Protein AF-A0A4Q3I400-F1 (afdb_monomer_lite)

Foldseek 3Di:
DVQLVVLPVVPLVSSLVSLVVVQQVQLCDQADPDDPRNVDGSVVRHNDGDVVSVVSNVVSVVVRVVVVVVVPDPDD

Sequence (76 aa):
LSPALDAYDKGFAAAASAARAGANLTATYLSARAGRAAYINARQLEGHIDPGAEAVARLFEFLSLRHSRSEGKPAE

pLDDT: mean 93.42, std 10.93, range [49.09, 98.75]

Radius of gyration: 15.48 Å; chains: 1; bounding box: 34×22×47 Å

Structure (mmCIF, N/CA/C/O backbone):
data_AF-A0A4Q3I400-F1
#
_entry.id   AF-A0A4Q3I400-F1
#
loop_
_atom_site.group_PDB
_atom_site.id
_atom_site.type_symbol
_atom_site.label_atom_id
_atom_site.label_alt_id
_atom_site.label_comp_id
_atom_site.label_asym_id
_atom_site.label_entity_id
_atom_site.label_seq_id
_atom_site.pdbx_PDB_ins_code
_atom_site.Cartn_x
_atom_site.Cartn_y
_atom_site.Cartn_z
_atom_site.occupancy
_atom_site.B_iso_or_equiv
_atom_site.auth_seq_id
_atom_site.auth_comp_id
_atom_site.auth_asym_id
_atom_site.auth_atom_id
_atom_site.pdbx_PDB_model_num
ATOM 1 N N . LEU A 1 1 ? -3.379 1.617 -2.290 1.00 93.69 1 LEU A N 1
ATOM 2 C CA . LEU A 1 1 ? -4.677 2.070 -1.738 1.00 93.69 1 LEU A CA 1
ATOM 3 C C . LEU A 1 1 ? -5.600 0.900 -1.411 1.00 93.69 1 LEU A C 1
ATOM 5 O O . LEU A 1 1 ? -5.893 0.763 -0.236 1.00 93.69 1 LEU A O 1
ATOM 9 N N . SER A 1 2 ? -5.989 0.051 -2.378 1.00 97.12 2 SER A N 1
ATOM 10 C CA . SER A 1 2 ? -6.937 -1.067 -2.145 1.00 97.12 2 SER A CA 1
ATOM 11 C C . SER A 1 2 ? -6.688 -1.860 -0.854 1.00 97.12 2 SER A C 1
ATOM 13 O O . SER A 1 2 ? -7.595 -1.878 -0.033 1.00 97.12 2 SER A O 1
ATOM 15 N N . PRO A 1 3 ? -5.461 -2.358 -0.561 1.00 96.88 3 PRO A N 1
ATOM 16 C CA . PRO A 1 3 ? -5.243 -3.176 0.639 1.00 96.88 3 PRO A CA 1
ATOM 17 C C . PRO A 1 3 ? -5.606 -2.471 1.953 1.00 96.88 3 PRO A C 1
ATOM 19 O O . PRO A 1 3 ? -6.030 -3.111 2.907 1.00 96.88 3 PRO A O 1
ATOM 22 N N . ALA A 1 4 ? -5.442 -1.147 2.009 1.00 98.00 4 ALA A N 1
ATOM 23 C CA . ALA A 1 4 ? -5.792 -0.352 3.178 1.00 98.00 4 ALA A CA 1
ATOM 24 C C . ALA A 1 4 ? -7.311 -0.236 3.355 1.00 98.00 4 ALA A C 1
ATOM 26 O O . ALA A 1 4 ? -7.796 -0.308 4.478 1.00 98.00 4 ALA A O 1
ATOM 27 N N . LEU A 1 5 ? -8.047 -0.071 2.250 1.00 98.00 5 LEU A N 1
ATOM 28 C CA . LEU A 1 5 ? -9.508 0.009 2.253 1.00 98.00 5 LEU A CA 1
ATOM 29 C C . LEU A 1 5 ? -10.129 -1.350 2.579 1.00 98.00 5 LEU A C 1
ATOM 31 O O . LEU A 1 5 ? -11.015 -1.417 3.419 1.00 98.00 5 LEU A O 1
ATOM 35 N N . ASP A 1 6 ? -9.592 -2.429 2.010 1.00 97.94 6 ASP A N 1
ATOM 36 C CA . ASP A 1 6 ? -10.041 -3.799 2.288 1.00 97.94 6 ASP A CA 1
ATOM 37 C C . ASP A 1 6 ? -9.830 -4.179 3.769 1.00 97.94 6 ASP A C 1
ATOM 39 O O . ASP A 1 6 ? -10.575 -4.969 4.344 1.00 97.94 6 ASP A O 1
ATOM 43 N N . ALA A 1 7 ? -8.808 -3.607 4.415 1.00 98.06 7 ALA A N 1
ATOM 44 C CA . ALA A 1 7 ? -8.538 -3.796 5.839 1.00 98.06 7 ALA A CA 1
ATOM 45 C C . ALA A 1 7 ? -9.276 -2.798 6.752 1.00 98.06 7 ALA A C 1
ATOM 47 O O . ALA A 1 7 ? -9.197 -2.937 7.975 1.00 98.06 7 ALA A O 1
ATOM 48 N N . TYR A 1 8 ? -9.972 -1.801 6.197 1.00 96.50 8 TYR A N 1
ATOM 49 C CA . TYR A 1 8 ? -10.547 -0.701 6.972 1.00 96.50 8 TYR A CA 1
ATOM 50 C C . TYR A 1 8 ? -11.710 -1.123 7.870 1.00 96.50 8 TYR A C 1
ATOM 52 O O . TYR A 1 8 ? -11.861 -0.558 8.952 1.00 96.50 8 TYR A O 1
ATOM 60 N N . ASP A 1 9 ? -12.446 -2.176 7.511 1.00 95.88 9 ASP A N 1
ATOM 61 C CA . ASP A 1 9 ? -13.501 -2.751 8.362 1.00 95.88 9 ASP A CA 1
ATOM 62 C C . ASP A 1 9 ? -12.969 -3.227 9.729 1.00 95.88 9 ASP A C 1
ATOM 64 O O . ASP A 1 9 ? -13.724 -3.384 10.685 1.00 95.88 9 ASP A O 1
ATOM 68 N N . LYS A 1 10 ? -11.648 -3.428 9.847 1.00 96.69 10 LYS A N 1
ATOM 69 C CA . LYS A 1 10 ? -10.947 -3.780 11.094 1.00 96.69 10 LYS A CA 1
ATOM 70 C C . LYS A 1 10 ? -10.359 -2.558 11.821 1.00 96.69 10 LYS A C 1
ATOM 72 O O . LYS A 1 10 ? -9.622 -2.717 12.793 1.00 96.69 10 LYS A O 1
ATOM 77 N N . GLY A 1 11 ? -10.653 -1.348 11.350 1.00 96.69 11 GLY A N 1
ATOM 78 C CA . GLY A 1 11 ? -10.224 -0.074 11.921 1.00 96.69 11 GLY A CA 1
ATOM 79 C C . GLY A 1 11 ? -8.952 0.520 11.305 1.00 96.69 11 GLY A C 1
ATOM 80 O O . GLY A 1 11 ? -8.232 -0.103 10.519 1.00 96.69 11 GLY A O 1
ATOM 81 N N . PHE A 1 12 ? -8.644 1.761 11.702 1.00 97.06 12 PHE A N 1
ATOM 82 C CA . PHE A 1 12 ? -7.530 2.535 11.140 1.00 97.06 12 PHE A CA 1
ATOM 83 C C . PHE A 1 12 ? -6.152 1.891 11.341 1.00 97.06 12 PHE A C 1
ATOM 85 O O . PHE A 1 12 ? -5.295 2.032 10.473 1.00 97.06 12 PHE A O 1
ATOM 92 N N . ALA A 1 13 ? -5.936 1.165 12.441 1.00 97.75 13 ALA A N 1
ATOM 93 C CA . ALA A 1 13 ? -4.666 0.482 12.690 1.00 97.75 13 ALA A CA 1
ATOM 94 C C . ALA A 1 13 ? -4.412 -0.644 11.671 1.00 97.75 13 ALA A C 1
ATOM 96 O O . ALA A 1 13 ? -3.313 -0.759 11.125 1.00 97.75 13 ALA A O 1
ATOM 97 N N . ALA A 1 14 ? -5.443 -1.439 11.363 1.00 98.12 14 ALA A N 1
ATOM 98 C CA . ALA A 1 14 ? -5.363 -2.491 10.354 1.00 98.12 14 ALA A CA 1
ATOM 99 C C . ALA A 1 14 ? -5.165 -1.901 8.950 1.00 98.12 14 ALA A C 1
ATOM 101 O O . ALA A 1 14 ? -4.295 -2.359 8.206 1.00 98.12 14 ALA A O 1
ATOM 102 N N . ALA A 1 15 ? -5.899 -0.833 8.623 1.00 98.50 15 ALA A N 1
ATOM 103 C CA . ALA A 1 15 ? -5.735 -0.108 7.366 1.00 98.50 15 ALA A CA 1
ATOM 104 C C . ALA A 1 15 ? -4.320 0.478 7.202 1.00 98.50 15 ALA A C 1
ATOM 106 O O . ALA A 1 15 ? -3.724 0.349 6.133 1.00 98.50 15 ALA A O 1
ATOM 107 N N . ALA A 1 16 ? -3.745 1.060 8.261 1.00 98.56 16 ALA A N 1
ATOM 108 C CA . ALA A 1 16 ? -2.375 1.578 8.261 1.00 98.56 16 ALA A CA 1
ATOM 109 C C . ALA A 1 16 ? -1.334 0.477 8.045 1.00 98.56 16 ALA A C 1
ATOM 111 O O . ALA A 1 16 ? -0.449 0.628 7.201 1.00 98.56 16 ALA A O 1
ATOM 112 N N . SER A 1 17 ? -1.475 -0.655 8.738 1.00 98.62 17 SER A N 1
ATOM 113 C CA . SER A 1 17 ? -0.592 -1.809 8.552 1.00 98.62 17 SER A CA 1
ATOM 114 C C . SER A 1 17 ? -0.655 -2.348 7.116 1.00 98.62 17 SER A C 1
ATOM 116 O O . SER A 1 17 ? 0.385 -2.548 6.483 1.00 98.62 17 SER A O 1
ATOM 118 N N . ALA A 1 18 ? -1.858 -2.493 6.555 1.00 98.69 18 ALA A N 1
ATOM 119 C CA . ALA A 1 18 ? -2.042 -2.957 5.182 1.00 98.69 18 ALA A CA 1
ATOM 120 C C . ALA A 1 18 ? -1.507 -1.955 4.140 1.00 98.69 18 ALA A C 1
ATOM 122 O O . ALA A 1 18 ? -0.879 -2.359 3.157 1.00 98.69 18 ALA A O 1
ATOM 123 N N . ALA A 1 19 ? -1.688 -0.648 4.364 1.00 98.69 19 ALA A N 1
ATOM 124 C CA . ALA A 1 19 ? -1.113 0.397 3.519 1.00 98.69 19 ALA A CA 1
ATOM 125 C C . ALA A 1 19 ? 0.423 0.345 3.519 1.00 98.69 19 ALA A C 1
ATOM 127 O O . ALA A 1 19 ? 1.038 0.379 2.451 1.00 98.69 19 ALA A O 1
ATOM 128 N N . ARG A 1 20 ? 1.035 0.208 4.704 1.00 98.75 20 ARG A N 1
ATOM 129 C CA . ARG A 1 20 ? 2.489 0.092 4.882 1.00 98.75 20 ARG A CA 1
ATOM 130 C C . ARG A 1 20 ? 3.045 -1.159 4.208 1.00 98.75 20 ARG A C 1
ATOM 132 O O . ARG A 1 20 ? 4.033 -1.064 3.484 1.00 98.75 20 ARG A O 1
ATOM 139 N N . ALA A 1 21 ? 2.394 -2.307 4.385 1.00 98.62 21 ALA A N 1
ATOM 140 C CA . ALA A 1 21 ? 2.781 -3.544 3.710 1.00 98.62 21 ALA A CA 1
ATOM 141 C C . ALA A 1 21 ? 2.712 -3.398 2.180 1.00 98.62 21 ALA A C 1
ATOM 143 O O . ALA A 1 21 ? 3.654 -3.768 1.481 1.00 98.62 21 ALA A O 1
ATOM 144 N N . GLY A 1 22 ? 1.638 -2.789 1.666 1.00 98.25 22 GLY A N 1
ATOM 145 C CA . GLY A 1 22 ? 1.483 -2.510 0.239 1.00 98.25 22 GLY A CA 1
ATOM 146 C C . GLY A 1 22 ? 2.563 -1.578 -0.314 1.00 98.25 22 GLY A C 1
ATOM 147 O O . GLY A 1 22 ? 3.086 -1.841 -1.392 1.00 98.25 22 GLY A O 1
ATOM 148 N N . ALA A 1 23 ? 2.931 -0.526 0.423 1.00 98.56 23 ALA A N 1
ATOM 149 C CA . ALA A 1 23 ? 4.032 0.360 0.049 1.00 98.56 23 ALA A CA 1
ATOM 150 C C . ALA A 1 23 ? 5.367 -0.396 0.007 1.00 98.56 23 ALA A C 1
ATOM 152 O O . ALA A 1 23 ? 6.041 -0.382 -1.020 1.00 98.56 23 ALA A O 1
ATOM 153 N N . ASN A 1 24 ? 5.704 -1.143 1.059 1.00 98.44 24 ASN A N 1
ATOM 154 C CA . ASN A 1 24 ? 6.947 -1.915 1.117 1.00 98.44 24 ASN A CA 1
ATOM 155 C C . ASN A 1 24 ? 7.044 -2.952 -0.015 1.00 98.44 24 ASN A C 1
ATOM 157 O O . ASN A 1 24 ? 8.117 -3.135 -0.584 1.00 98.44 24 ASN A O 1
ATOM 161 N N . LEU A 1 25 ? 5.926 -3.586 -0.389 1.00 98.06 25 LEU A N 1
ATOM 162 C CA . LEU A 1 25 ? 5.889 -4.551 -1.489 1.00 98.06 25 LEU A CA 1
ATOM 163 C C . LEU A 1 25 ? 6.340 -3.933 -2.819 1.00 98.06 25 LEU A C 1
ATOM 165 O O . LEU A 1 25 ? 7.000 -4.608 -3.606 1.00 98.06 25 LEU A O 1
ATOM 169 N N . THR A 1 26 ? 6.048 -2.653 -3.067 1.00 97.31 26 THR A N 1
ATOM 170 C CA . THR A 1 26 ? 6.448 -1.999 -4.326 1.00 97.31 26 THR A CA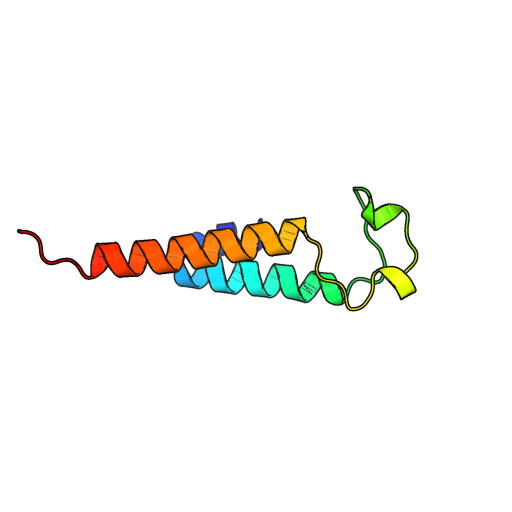 1
ATOM 171 C C . THR A 1 26 ? 7.962 -1.936 -4.525 1.00 97.31 26 THR A C 1
ATOM 173 O O . THR A 1 26 ? 8.408 -1.983 -5.666 1.00 97.31 26 THR A O 1
ATOM 176 N N . ALA A 1 27 ? 8.755 -1.953 -3.447 1.00 97.44 27 ALA A N 1
ATOM 177 C CA . ALA A 1 27 ? 10.214 -2.019 -3.538 1.00 97.44 27 ALA A CA 1
ATOM 178 C C . ALA A 1 27 ? 10.720 -3.346 -4.126 1.00 97.44 27 ALA A C 1
ATOM 180 O O . ALA A 1 27 ? 11.870 -3.439 -4.537 1.00 97.44 27 ALA A O 1
ATOM 181 N N . THR A 1 28 ? 9.878 -4.379 -4.181 1.00 97.25 28 THR A N 1
ATOM 182 C CA . THR A 1 28 ? 10.224 -5.678 -4.781 1.00 97.25 28 THR A CA 1
ATOM 183 C C . THR A 1 28 ? 9.914 -5.743 -6.278 1.00 97.25 28 THR A C 1
ATOM 185 O O . THR A 1 28 ? 10.179 -6.753 -6.927 1.00 97.25 28 THR A O 1
ATOM 188 N N . TYR A 1 29 ? 9.310 -4.697 -6.851 1.00 96.75 29 TYR A N 1
ATOM 189 C CA . TYR A 1 29 ? 8.868 -4.729 -8.238 1.00 96.75 29 TYR A CA 1
ATOM 190 C C . TYR A 1 29 ? 10.028 -4.513 -9.207 1.00 96.75 29 TYR A C 1
ATOM 192 O O . TYR A 1 29 ? 10.769 -3.541 -9.126 1.00 96.75 29 TYR A O 1
ATOM 200 N N . LEU A 1 30 ? 10.111 -5.396 -10.202 1.00 96.69 30 LEU A N 1
ATOM 201 C CA . LEU A 1 30 ? 11.081 -5.301 -11.298 1.00 96.69 30 LEU A CA 1
ATOM 202 C C . LEU A 1 30 ? 10.550 -4.496 -12.495 1.00 96.69 30 LEU A C 1
ATOM 204 O O . LEU A 1 30 ? 11.289 -4.196 -13.429 1.00 96.69 30 LEU A O 1
ATOM 208 N N . SER A 1 31 ? 9.262 -4.146 -12.493 1.00 96.06 31 SER A N 1
ATOM 209 C CA . SER A 1 31 ? 8.641 -3.310 -13.524 1.00 96.06 31 SER A CA 1
ATOM 210 C C . SER A 1 31 ? 7.416 -2.583 -12.978 1.00 96.06 31 SER A C 1
ATOM 212 O O . SER A 1 31 ? 6.609 -3.194 -12.272 1.00 96.06 31 SER A O 1
ATOM 214 N N . ALA A 1 32 ? 7.219 -1.328 -13.377 1.00 94.75 32 ALA A N 1
ATOM 215 C CA . ALA A 1 32 ? 5.974 -0.600 -13.156 1.00 94.75 32 ALA A CA 1
ATOM 216 C C . ALA A 1 32 ? 5.119 -0.607 -14.431 1.00 94.75 32 ALA A C 1
ATOM 218 O O . ALA A 1 32 ? 5.636 -0.557 -15.544 1.00 94.75 32 ALA A O 1
ATOM 219 N N . ARG A 1 33 ? 3.792 -0.655 -14.270 1.00 94.62 33 ARG A N 1
ATOM 220 C CA . ARG A 1 33 ? 2.835 -0.705 -15.394 1.00 94.62 33 ARG A CA 1
ATOM 221 C C . ARG A 1 33 ? 2.218 0.651 -15.748 1.00 94.62 33 ARG A C 1
ATOM 223 O O . ARG A 1 33 ? 1.461 0.736 -16.707 1.00 94.62 33 ARG A O 1
ATOM 230 N N . ALA A 1 34 ? 2.491 1.690 -14.963 1.00 94.50 34 ALA A N 1
ATOM 231 C CA . ALA A 1 34 ? 1.903 3.014 -15.132 1.00 94.50 34 ALA A CA 1
ATOM 232 C C . ALA A 1 34 ? 2.799 4.114 -14.540 1.00 94.50 34 ALA A C 1
ATOM 234 O O . ALA A 1 34 ? 3.681 3.848 -13.721 1.00 94.50 34 ALA A O 1
ATOM 235 N N . GLY A 1 35 ? 2.525 5.363 -14.928 1.00 94.81 35 GLY A N 1
ATOM 236 C CA . GLY A 1 35 ? 3.209 6.549 -14.412 1.00 94.81 35 GLY A CA 1
ATOM 237 C C . GLY A 1 35 ? 4.671 6.663 -14.853 1.00 94.81 35 GLY A C 1
ATOM 238 O O . GLY A 1 35 ? 5.141 5.935 -15.722 1.00 94.81 35 GLY A O 1
ATOM 239 N N . ARG A 1 36 ? 5.414 7.590 -14.233 1.00 96.31 36 ARG A N 1
ATOM 240 C CA . ARG A 1 36 ? 6.828 7.844 -14.580 1.00 96.31 36 ARG A CA 1
ATOM 241 C C . ARG A 1 36 ? 7.758 6.677 -14.239 1.00 96.31 36 ARG A C 1
ATOM 243 O O . ARG A 1 36 ? 8.797 6.533 -14.870 1.00 96.31 36 ARG A O 1
ATOM 250 N N . ALA A 1 37 ? 7.381 5.836 -13.276 1.00 95.62 37 ALA A N 1
ATOM 251 C CA . ALA A 1 37 ? 8.133 4.633 -12.927 1.00 95.62 37 ALA A CA 1
ATOM 252 C C . ALA A 1 37 ? 8.145 3.592 -14.065 1.00 95.62 37 ALA A C 1
ATOM 254 O O . ALA A 1 37 ? 9.034 2.751 -14.107 1.00 95.62 37 ALA A O 1
ATOM 255 N N . ALA A 1 38 ? 7.205 3.655 -15.018 1.00 96.06 38 ALA A N 1
ATOM 256 C CA . ALA A 1 38 ? 7.204 2.773 -16.187 1.00 96.06 38 ALA A CA 1
ATOM 257 C C . ALA A 1 38 ? 8.308 3.111 -17.214 1.00 96.06 38 ALA A C 1
ATOM 259 O O . ALA A 1 38 ? 8.511 2.353 -18.156 1.00 96.06 38 ALA A O 1
ATOM 260 N N . TYR A 1 39 ? 9.015 4.240 -17.060 1.00 96.00 39 TYR A N 1
ATOM 261 C CA . TYR A 1 39 ? 10.063 4.684 -17.993 1.00 96.00 39 TYR A CA 1
ATOM 262 C C . TYR A 1 39 ? 11.463 4.170 -17.641 1.00 96.00 39 TYR A C 1
ATOM 264 O O . TYR A 1 39 ? 12.399 4.373 -18.413 1.00 96.00 39 TYR A O 1
ATOM 272 N N . ILE A 1 40 ? 11.626 3.550 -16.472 1.00 94.44 40 ILE A N 1
ATOM 273 C CA . ILE A 1 40 ? 12.922 3.094 -15.963 1.00 94.44 40 ILE A CA 1
ATOM 274 C C . ILE A 1 40 ? 12.992 1.565 -15.950 1.00 94.44 40 ILE A C 1
ATOM 276 O O . ILE A 1 40 ? 11.972 0.877 -15.934 1.00 94.44 40 ILE A O 1
ATOM 280 N N . ASN A 1 41 ? 14.210 1.024 -15.981 1.00 96.00 41 ASN 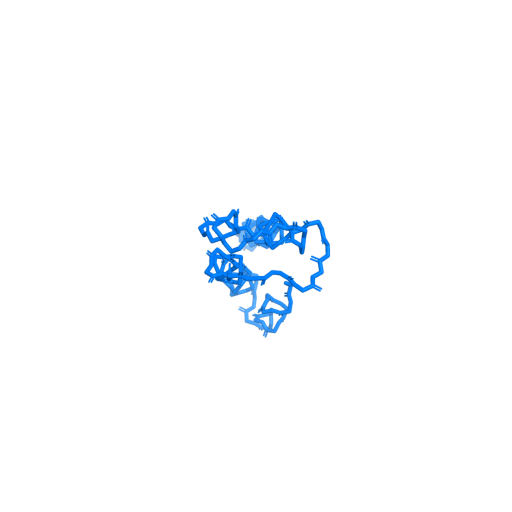A N 1
ATOM 281 C CA . ASN A 1 41 ? 14.427 -0.423 -15.960 1.00 96.00 41 ASN A CA 1
ATOM 282 C C . ASN A 1 41 ? 14.389 -0.999 -14.532 1.00 96.00 41 ASN A C 1
ATOM 284 O O . ASN A 1 41 ? 14.436 -0.265 -13.545 1.00 96.00 41 ASN A O 1
ATOM 288 N N . ALA A 1 42 ? 14.382 -2.333 -14.439 1.00 94.12 42 ALA A N 1
ATOM 289 C CA . ALA A 1 42 ? 14.331 -3.073 -13.179 1.00 94.12 42 ALA A CA 1
ATOM 290 C C . ALA A 1 42 ? 15.408 -2.649 -12.169 1.00 94.12 42 ALA A C 1
ATOM 292 O O . ALA A 1 42 ? 15.096 -2.463 -11.002 1.00 94.12 42 ALA A O 1
ATOM 293 N N . ARG A 1 43 ? 16.654 -2.418 -12.613 1.00 94.12 43 ARG A N 1
ATOM 294 C CA . ARG A 1 43 ? 17.767 -2.033 -11.725 1.00 94.12 43 ARG A CA 1
ATOM 295 C C . ARG A 1 43 ? 17.534 -0.681 -11.049 1.00 94.12 43 ARG A C 1
ATOM 297 O O . ARG A 1 43 ? 18.047 -0.447 -9.965 1.00 94.12 43 ARG A O 1
ATOM 304 N N . GLN A 1 44 ? 16.818 0.225 -11.708 1.00 93.06 44 GLN A N 1
ATOM 305 C CA . GLN A 1 44 ? 16.499 1.542 -11.156 1.00 93.06 44 GLN A CA 1
ATOM 306 C C . GLN A 1 44 ? 15.228 1.533 -10.297 1.00 93.06 44 GLN A C 1
ATOM 308 O O . GLN A 1 44 ? 14.990 2.496 -9.575 1.00 93.06 44 GLN A O 1
ATOM 313 N N . LEU A 1 45 ? 14.396 0.496 -10.418 1.00 94.50 45 LEU A N 1
ATOM 314 C CA . LEU A 1 45 ? 13.114 0.382 -9.726 1.00 94.50 45 LEU A CA 1
ATOM 315 C C . LEU A 1 45 ? 13.210 -0.489 -8.466 1.00 94.50 45 LEU A C 1
ATOM 317 O O . LEU A 1 45 ? 12.634 -0.148 -7.437 1.00 94.50 45 LEU A O 1
ATOM 321 N N . GLU A 1 46 ? 13.941 -1.599 -8.547 1.00 95.50 46 GLU A N 1
ATOM 322 C CA . GLU A 1 46 ? 14.134 -2.530 -7.441 1.00 95.50 46 GLU A CA 1
ATOM 323 C C . GLU A 1 46 ? 14.767 -1.823 -6.235 1.00 95.50 46 GLU A C 1
ATOM 325 O O . GLU A 1 46 ? 15.674 -1.001 -6.362 1.00 95.50 46 GLU A O 1
ATOM 330 N N . GLY A 1 47 ? 14.258 -2.128 -5.044 1.00 96.56 47 GLY A N 1
ATOM 331 C CA . GLY A 1 47 ? 14.664 -1.503 -3.789 1.00 96.56 47 GLY A CA 1
ATOM 332 C C . GLY A 1 47 ? 14.006 -0.149 -3.510 1.00 96.56 47 GLY A C 1
ATOM 333 O O . GLY A 1 47 ? 14.151 0.365 -2.400 1.00 96.56 47 GLY A O 1
ATOM 334 N N . HIS A 1 48 ? 13.244 0.418 -4.452 1.00 96.62 48 HIS A N 1
ATOM 335 C CA . HIS A 1 48 ? 12.582 1.710 -4.277 1.00 96.62 48 HIS A CA 1
ATOM 336 C C . HIS A 1 48 ? 11.074 1.562 -4.080 1.00 96.62 48 HIS A C 1
ATOM 338 O O . HIS A 1 48 ? 10.347 1.105 -4.957 1.00 96.62 48 HIS A O 1
ATOM 344 N N . ILE A 1 49 ? 10.590 2.015 -2.923 1.00 98.12 49 ILE A N 1
ATOM 345 C CA . ILE A 1 49 ? 9.154 2.138 -2.668 1.00 98.12 49 ILE A CA 1
ATOM 346 C C . ILE A 1 49 ? 8.557 3.170 -3.635 1.00 98.12 49 ILE A C 1
ATOM 348 O O . ILE A 1 49 ? 9.087 4.274 -3.784 1.00 98.12 49 ILE A O 1
ATOM 352 N N . ASP A 1 50 ? 7.424 2.829 -4.248 1.00 97.38 50 ASP A N 1
ATOM 353 C CA . ASP A 1 50 ? 6.636 3.752 -5.054 1.00 97.38 50 ASP A CA 1
ATOM 354 C C . ASP A 1 50 ? 6.197 4.960 -4.200 1.00 97.38 50 ASP A C 1
ATOM 356 O O . ASP A 1 50 ? 5.511 4.784 -3.185 1.00 97.38 50 ASP A O 1
ATOM 360 N N . PRO A 1 51 ? 6.530 6.202 -4.601 1.00 97.31 51 PRO A N 1
ATOM 361 C CA . PRO A 1 51 ? 6.193 7.389 -3.818 1.00 97.31 51 PRO A CA 1
ATOM 362 C C . PRO A 1 51 ? 4.687 7.579 -3.587 1.00 97.31 51 PRO A C 1
ATOM 364 O O . PRO A 1 51 ? 4.285 8.129 -2.561 1.00 97.31 51 PRO A O 1
ATOM 367 N N . GLY A 1 52 ? 3.842 7.131 -4.522 1.00 97.50 52 GLY A N 1
ATOM 368 C CA . GLY A 1 52 ? 2.388 7.193 -4.375 1.00 97.50 52 GLY A CA 1
ATOM 369 C C . GLY A 1 52 ? 1.882 6.226 -3.304 1.00 97.50 52 GLY A C 1
ATOM 370 O O . GLY A 1 52 ? 1.065 6.603 -2.461 1.00 97.50 52 GLY A O 1
ATOM 371 N N . ALA A 1 53 ? 2.399 4.998 -3.289 1.00 98.06 53 ALA A N 1
ATOM 372 C CA . ALA A 1 53 ? 2.101 4.018 -2.250 1.00 98.06 53 ALA A CA 1
ATOM 373 C C . ALA A 1 53 ? 2.615 4.468 -0.869 1.00 98.06 53 ALA A C 1
ATOM 375 O O . ALA A 1 53 ? 1.885 4.345 0.118 1.00 98.06 53 ALA A O 1
ATOM 376 N N . GLU A 1 54 ? 3.812 5.061 -0.802 1.00 98.56 54 GLU A N 1
ATOM 377 C CA . GLU A 1 54 ? 4.374 5.637 0.429 1.00 98.56 54 GLU A CA 1
ATOM 378 C C . GLU A 1 54 ? 3.494 6.757 0.997 1.00 98.56 54 GLU A C 1
ATOM 380 O O . GLU A 1 54 ? 3.227 6.795 2.201 1.00 98.56 54 GLU A O 1
ATOM 385 N N . ALA A 1 55 ? 2.998 7.655 0.140 1.00 98.62 55 ALA A N 1
ATOM 386 C CA . ALA A 1 55 ? 2.102 8.728 0.561 1.00 98.62 55 ALA A CA 1
ATOM 387 C C . ALA A 1 55 ? 0.809 8.177 1.186 1.00 98.62 55 ALA A C 1
ATOM 389 O O . ALA A 1 55 ? 0.361 8.669 2.224 1.00 98.62 55 ALA A O 1
ATOM 390 N N . VAL A 1 56 ? 0.239 7.120 0.597 1.00 98.38 56 VAL A N 1
ATOM 391 C CA . VAL A 1 56 ? -0.942 6.439 1.149 1.00 98.38 56 VAL A CA 1
ATOM 392 C C . VAL A 1 56 ? -0.624 5.799 2.503 1.00 98.38 56 VAL A C 1
ATOM 394 O O . VAL A 1 56 ? -1.405 5.968 3.438 1.00 98.38 56 VAL A O 1
ATOM 397 N N . ALA A 1 57 ? 0.514 5.113 2.645 1.00 98.75 57 ALA A N 1
ATOM 398 C CA . ALA A 1 57 ? 0.920 4.520 3.921 1.00 98.75 57 ALA A CA 1
ATOM 399 C C . ALA A 1 57 ? 1.030 5.572 5.035 1.00 98.75 57 ALA A C 1
ATOM 401 O O . ALA A 1 57 ? 0.408 5.418 6.087 1.00 98.75 57 ALA A O 1
ATOM 402 N N . ARG A 1 58 ? 1.716 6.690 4.767 1.00 98.69 58 ARG A N 1
ATOM 403 C CA . ARG A 1 58 ? 1.853 7.804 5.723 1.00 98.69 58 ARG A CA 1
ATOM 404 C C . ARG A 1 58 ? 0.517 8.432 6.104 1.00 98.69 58 ARG A C 1
ATOM 406 O O . ARG A 1 58 ? 0.317 8.792 7.263 1.00 98.69 58 ARG A O 1
ATOM 413 N N . LEU A 1 59 ? -0.400 8.562 5.145 1.00 98.50 59 LEU A N 1
ATOM 414 C CA . LEU A 1 59 ? -1.741 9.075 5.412 1.00 98.50 59 LEU A CA 1
ATOM 415 C C . LEU A 1 59 ? -2.496 8.164 6.390 1.00 98.50 59 LEU A C 1
ATOM 417 O O . LEU A 1 59 ? -3.029 8.657 7.382 1.00 98.50 59 LEU A O 1
ATOM 421 N N . PHE A 1 60 ? -2.522 6.850 6.154 1.00 98.50 60 PHE A N 1
ATOM 422 C CA . PHE A 1 60 ? -3.214 5.930 7.060 1.00 98.50 60 PHE A CA 1
ATOM 423 C C . PHE A 1 60 ? -2.536 5.826 8.432 1.00 98.50 60 PHE A C 1
ATOM 425 O O . PHE A 1 60 ? -3.239 5.770 9.438 1.00 98.50 60 PHE A O 1
ATOM 432 N N . GLU A 1 61 ? -1.204 5.876 8.507 1.00 98.56 61 GLU A N 1
ATOM 433 C CA . GLU A 1 61 ? -0.478 5.965 9.783 1.00 98.56 61 GLU A CA 1
ATOM 434 C C . GLU A 1 61 ? -0.891 7.211 10.573 1.00 98.56 61 GLU A C 1
ATOM 436 O O . GLU A 1 61 ? -1.216 7.127 11.760 1.00 98.56 61 GLU A O 1
ATOM 441 N N . PHE A 1 62 ? -0.957 8.368 9.910 1.00 98.31 62 PHE A N 1
ATOM 442 C CA . PHE A 1 62 ? -1.421 9.603 10.533 1.00 98.31 62 PHE A CA 1
ATOM 443 C C . PHE A 1 62 ? -2.877 9.507 11.005 1.00 98.31 62 PHE A C 1
ATOM 445 O O . PHE A 1 62 ? -3.184 9.919 12.128 1.00 98.31 62 PHE A O 1
ATOM 452 N N . LEU A 1 63 ? 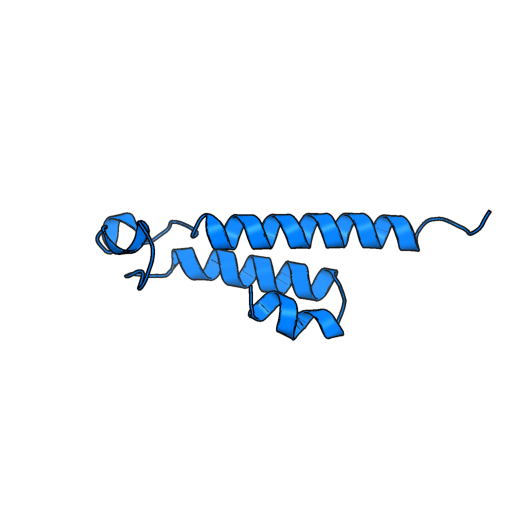-3.769 8.955 10.179 1.00 97.19 63 LEU A N 1
ATOM 453 C CA . LEU A 1 63 ? -5.177 8.759 10.532 1.00 97.19 63 LEU A CA 1
ATOM 454 C C . LEU A 1 63 ? -5.330 7.803 11.719 1.00 97.19 63 LEU A C 1
ATOM 456 O O . LEU A 1 63 ? -6.076 8.116 12.644 1.00 97.19 63 LEU A O 1
ATOM 460 N N . SER A 1 64 ? -4.564 6.710 11.755 1.00 97.50 64 SER A N 1
ATOM 461 C CA . SER A 1 64 ? -4.518 5.794 12.898 1.00 97.50 64 SER A CA 1
ATOM 462 C C . SER A 1 64 ? -4.086 6.513 14.172 1.00 97.50 64 SER A C 1
ATOM 464 O O . SER A 1 64 ? -4.764 6.406 15.191 1.00 97.50 64 SER A O 1
ATOM 466 N N . LEU A 1 65 ? -3.017 7.314 14.116 1.00 96.62 65 LEU A N 1
ATOM 467 C CA . LEU A 1 65 ? -2.556 8.102 15.263 1.00 96.62 65 LEU A CA 1
ATOM 468 C C . LEU A 1 65 ? -3.589 9.144 15.718 1.00 96.62 65 LEU A C 1
ATOM 470 O O . LEU A 1 65 ? -3.721 9.405 16.915 1.00 96.62 65 LEU A O 1
ATOM 474 N N . ARG A 1 66 ? -4.309 9.784 14.786 1.00 95.56 66 ARG A N 1
ATOM 475 C CA . ARG A 1 66 ? -5.380 10.734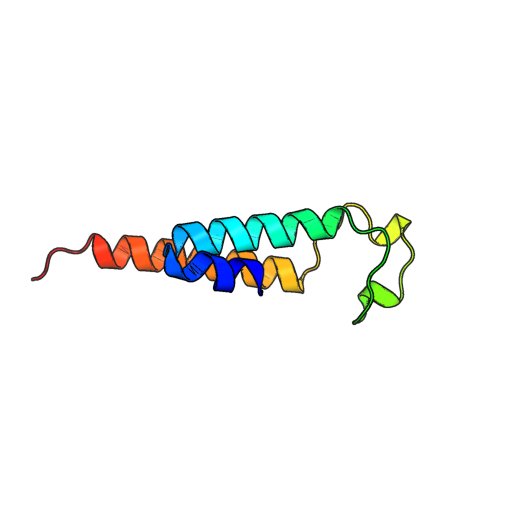 15.130 1.00 95.56 66 ARG A CA 1
ATOM 476 C C . ARG A 1 66 ? -6.573 10.037 15.771 1.00 95.56 66 ARG A C 1
ATOM 478 O O . ARG A 1 66 ? -7.087 10.573 16.747 1.00 95.56 66 ARG A O 1
ATOM 485 N N . HIS A 1 67 ? -6.969 8.881 15.248 1.00 93.19 67 HIS A N 1
ATOM 486 C CA . HIS A 1 67 ? -8.089 8.104 15.765 1.00 93.19 67 HIS A CA 1
ATOM 487 C C . HIS A 1 67 ? -7.807 7.591 17.184 1.00 93.19 67 HIS A C 1
ATOM 489 O O . HIS A 1 67 ? -8.607 7.812 18.085 1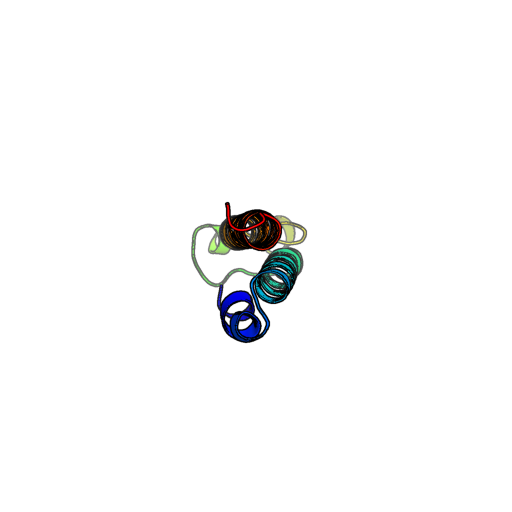.00 93.19 67 HIS A O 1
ATOM 495 N N . SER A 1 68 ? -6.615 7.047 17.450 1.00 86.94 68 SER A N 1
ATOM 496 C CA . SER A 1 68 ? -6.244 6.635 18.814 1.00 86.94 68 SER A CA 1
ATOM 497 C C . SER A 1 68 ? -6.268 7.793 19.824 1.00 86.94 68 SER A C 1
ATOM 499 O O . SER A 1 68 ? -6.570 7.582 20.994 1.00 86.94 68 SER A O 1
ATOM 501 N N . ARG A 1 69 ? -5.980 9.031 19.391 1.00 85.88 69 ARG A N 1
ATOM 502 C CA . ARG A 1 69 ? -6.069 10.224 20.253 1.00 85.88 69 ARG A CA 1
ATOM 503 C C . ARG A 1 69 ? -7.498 10.711 20.491 1.00 85.88 69 ARG A C 1
ATOM 505 O O . ARG A 1 69 ? -7.724 11.340 21.519 1.00 85.88 69 ARG A O 1
ATOM 512 N N . SER A 1 70 ? -8.432 10.480 19.565 1.00 79.75 70 SER A N 1
ATOM 513 C CA . SER A 1 70 ? -9.843 10.826 19.784 1.00 79.75 70 SER A CA 1
ATOM 514 C C . SER A 1 70 ? -10.531 9.840 20.726 1.00 79.75 70 SER A C 1
ATOM 516 O O . SER A 1 70 ? -11.284 10.279 21.583 1.00 79.75 70 SER A O 1
ATOM 518 N N . GLU A 1 71 ? -10.211 8.546 20.631 1.00 74.19 71 GLU A N 1
ATOM 519 C CA . GLU A 1 71 ? -10.755 7.500 21.519 1.00 74.19 71 GLU A CA 1
ATOM 520 C C . GLU A 1 71 ? -10.257 7.625 22.975 1.00 74.19 71 GLU A C 1
ATOM 522 O O . GLU A 1 71 ? -10.904 7.159 23.906 1.00 74.19 71 GLU A O 1
ATOM 527 N N . GLY A 1 72 ? -9.100 8.262 23.192 1.00 63.88 72 GLY A N 1
ATOM 528 C CA . GLY A 1 72 ? -8.496 8.436 24.518 1.00 63.88 72 GLY A CA 1
ATOM 529 C C . GLY A 1 72 ? -8.907 9.703 25.276 1.00 63.88 72 GLY A C 1
ATOM 530 O O . GLY A 1 72 ? -8.385 9.936 26.367 1.00 63.88 72 GLY A O 1
ATOM 531 N N . LYS A 1 73 ? -9.780 10.556 24.721 1.00 52.91 73 LYS A N 1
ATOM 532 C CA . LYS A 1 73 ? -10.220 11.789 25.391 1.00 52.91 73 LYS A CA 1
ATOM 533 C C . LYS A 1 73 ? -11.502 11.496 26.191 1.00 52.91 73 LYS A C 1
ATOM 535 O O . LYS A 1 73 ? -12.495 11.135 25.562 1.00 52.91 73 LYS A O 1
ATOM 540 N N . PRO A 1 74 ? -11.520 11.627 27.534 1.00 51.59 74 PRO A N 1
ATOM 541 C CA . PRO A 1 74 ? -12.767 11.497 28.283 1.00 51.59 74 PRO A CA 1
ATOM 542 C C . PRO A 1 74 ? -13.757 12.564 27.802 1.00 51.59 74 PRO A C 1
ATOM 544 O O . PRO A 1 74 ? -13.354 13.694 27.515 1.00 51.59 74 PRO A O 1
ATOM 547 N N . ALA A 1 75 ? -15.029 12.177 27.671 1.00 58.84 75 ALA A N 1
ATOM 548 C CA . ALA A 1 75 ? -16.115 13.118 27.437 1.00 58.84 75 ALA A CA 1
ATOM 549 C C . ALA A 1 75 ? -16.149 14.096 28.620 1.00 58.84 75 ALA A C 1
ATOM 551 O O . ALA A 1 75 ? -16.275 13.664 29.765 1.00 58.84 75 ALA A O 1
ATOM 552 N N . GLU A 1 76 ? -15.934 15.374 28.324 1.00 49.09 76 GLU A N 1
ATOM 553 C C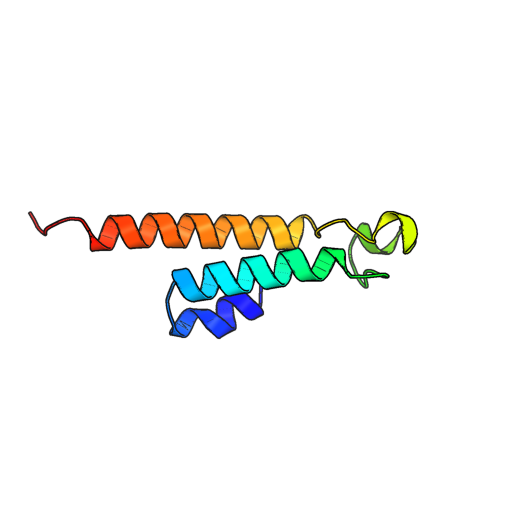A . GLU A 1 76 ? -16.070 16.480 29.275 1.00 49.09 76 GLU A CA 1
ATOM 554 C C . GLU A 1 76 ? -17.550 16.799 29.503 1.00 49.09 76 GLU A C 1
ATOM 556 O O . GLU A 1 76 ? -18.309 16.785 28.502 1.00 49.09 76 GLU A O 1
#

Secondary structure (DSSP, 8-state):
-HHHHHTGGG-HHHHHHHHHHHHHHHTT-S--SSSGGGGS-HHHHTT---HHHHHHHHHHHHHHHHHHHHHTSPP-